Protein AF-A0A7R9AUW0-F1 (afdb_monomer)

Foldseek 3Di:
DDQPVVVRDDDDDDDDAAADDPPPPDAPPFDFDWAADPDQPDPRHGIYTPGTQADPPFGADPVPRFTDDPHDGLVVLVVVCVVCVPDDDDPDDPGSHDPVRVVVVCVVPNDDPPDDDPVPDPDPDHCDPNPDPVVDDEEADPDDDPPDDDPRYD

Nearest PDB structures (foldseek):
  7pnw-assembly1_N  TM=9.711E-01  e=2.469E-05  Mus musculus
  6ydw-assembly1_AQ  TM=9.752E-01  e=5.456E-05  Sus scrofa
  7l08-assembly1_AN  TM=9.725E-01  e=5.456E-05  Homo sapiens
  6nf8-assembly1_Q  TM=9.568E-01  e=2.335E-04  Bos taurus
  6nu2-assembly1_AN  TM=9.353E-01  e=7.673E-04  Homo sapiens

Organism: Timema shepardi (NCBI:txid629360)

Secondary structure (DSSP, 8-state):
-EEETTTTEEE------EEE-SS--PPTT-EEEEEE-SS-SSSSEEEEEEEEEE-TT-PBPTTT--BEETTEEHHHHHHHHHHTTTS-TT--------HHHHHHHHHHH---TT---STTSPP----BTTTB-TTS--B------TT---TTB-

Structure (mmCIF, N/CA/C/O backbone):
data_AF-A0A7R9AUW0-F1
#
_entry.id   AF-A0A7R9AUW0-F1
#
loop_
_atom_site.group_PDB
_atom_site.id
_atom_site.type_symbol
_atom_site.label_atom_id
_atom_site.label_alt_id
_atom_site.label_comp_id
_atom_site.label_asym_id
_atom_site.label_entity_id
_atom_site.label_seq_id
_atom_site.pdbx_PDB_ins_code
_atom_site.Cartn_x
_atom_site.Cartn_y
_atom_site.Cartn_z
_atom_site.occupancy
_atom_site.B_iso_or_equiv
_atom_site.auth_seq_id
_atom_site.auth_comp_id
_atom_site.auth_asym_id
_atom_site.auth_atom_id
_atom_site.pdbx_PDB_model_num
ATOM 1 N N . MET A 1 1 ? 5.307 0.503 18.545 1.00 53.34 1 MET A N 1
ATOM 2 C CA . MET A 1 1 ? 6.696 0.154 18.939 1.00 53.34 1 MET A CA 1
ATOM 3 C C . MET A 1 1 ? 6.692 -0.413 20.350 1.00 53.34 1 MET A C 1
ATOM 5 O O . MET A 1 1 ? 6.110 0.208 21.231 1.00 53.34 1 MET A O 1
ATOM 9 N N . ALA A 1 2 ? 7.282 -1.590 20.574 1.00 69.19 2 ALA A N 1
ATOM 10 C CA . ALA A 1 2 ? 7.546 -2.084 21.930 1.00 69.19 2 ALA A CA 1
ATOM 11 C C . ALA A 1 2 ? 8.979 -1.756 22.311 1.00 69.19 2 ALA A C 1
ATOM 13 O O . ALA A 1 2 ? 9.881 -2.089 21.545 1.00 69.19 2 ALA A O 1
ATOM 14 N N . LEU A 1 3 ? 9.189 -1.201 23.500 1.00 67.56 3 LEU A N 1
ATOM 15 C CA . LEU A 1 3 ? 10.504 -1.220 24.121 1.00 67.56 3 LEU A CA 1
ATOM 16 C C . LEU A 1 3 ? 10.582 -2.457 25.017 1.00 67.56 3 LEU A C 1
ATOM 18 O O . LEU A 1 3 ? 9.830 -2.570 25.986 1.00 67.56 3 LEU A O 1
ATOM 22 N N . LEU A 1 4 ? 11.467 -3.395 24.684 1.00 59.91 4 LEU A N 1
ATOM 23 C CA . LEU A 1 4 ? 11.759 -4.526 25.559 1.00 59.91 4 LEU A CA 1
ATOM 24 C C . LEU A 1 4 ? 12.836 -4.068 26.543 1.00 59.91 4 LEU A C 1
ATOM 26 O O . LEU A 1 4 ? 14.022 -4.014 26.221 1.00 59.91 4 LEU A O 1
ATOM 30 N N . CYS A 1 5 ? 12.387 -3.679 27.740 1.00 60.16 5 CYS A N 1
ATOM 31 C CA . CYS A 1 5 ? 13.199 -3.033 28.778 1.00 60.16 5 CYS A CA 1
ATOM 32 C C . CYS A 1 5 ? 14.463 -3.832 29.147 1.00 60.16 5 CYS A C 1
ATOM 34 O O . CYS A 1 5 ? 15.477 -3.247 29.506 1.00 60.16 5 CYS A O 1
ATOM 36 N N . PHE A 1 6 ? 14.435 -5.154 28.967 1.00 69.38 6 PHE A N 1
ATOM 37 C CA . PHE A 1 6 ? 15.544 -6.045 29.301 1.00 69.38 6 PHE A CA 1
ATOM 38 C C . PHE A 1 6 ? 16.747 -5.947 28.342 1.00 69.38 6 PHE A C 1
ATOM 40 O O . PHE A 1 6 ? 17.865 -6.247 28.740 1.00 69.38 6 PHE A O 1
ATOM 47 N N . TRP A 1 7 ? 16.532 -5.514 27.094 1.00 67.19 7 TRP A N 1
ATOM 48 C CA . TRP A 1 7 ? 17.573 -5.440 26.055 1.00 67.19 7 TRP A CA 1
ATOM 49 C C . TRP A 1 7 ? 17.777 -4.022 25.493 1.00 67.19 7 TRP A C 1
ATOM 51 O O . TRP A 1 7 ? 18.607 -3.839 24.610 1.00 67.19 7 TRP A O 1
ATOM 61 N N . LEU A 1 8 ? 17.030 -3.017 25.984 1.00 81.56 8 LEU A N 1
ATOM 62 C CA . LEU A 1 8 ? 17.030 -1.636 25.458 1.00 81.56 8 LEU A CA 1
ATOM 63 C C . LEU A 1 8 ? 16.898 -1.583 23.919 1.00 81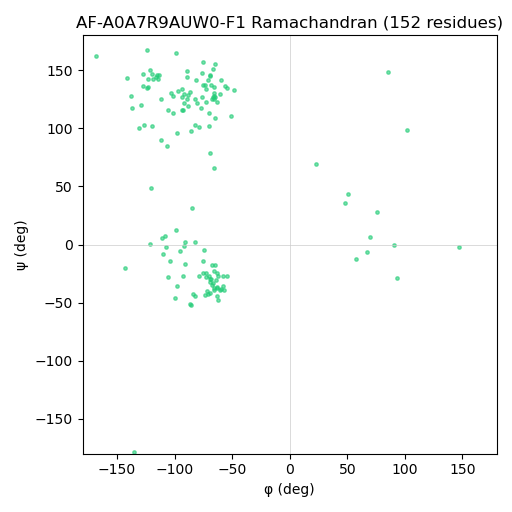.56 8 LEU A C 1
ATOM 65 O O . LEU A 1 8 ? 17.466 -0.716 23.258 1.00 81.56 8 LEU A O 1
ATOM 69 N N . GLN A 1 9 ? 16.124 -2.511 23.349 1.00 86.19 9 GLN A N 1
ATOM 70 C CA . GLN A 1 9 ? 15.914 -2.643 21.909 1.00 86.19 9 GLN A CA 1
ATOM 71 C C . GLN A 1 9 ? 14.436 -2.452 21.557 1.00 86.19 9 GLN A C 1
ATOM 73 O O . GLN A 1 9 ? 13.534 -2.873 22.291 1.00 86.19 9 GLN A O 1
ATOM 78 N N . TYR A 1 10 ? 14.197 -1.795 20.421 1.00 86.00 10 TYR A N 1
ATOM 79 C CA . TYR A 1 10 ? 12.866 -1.609 19.861 1.00 86.00 10 TYR A CA 1
ATOM 80 C C . TYR A 1 10 ? 12.542 -2.740 18.896 1.00 86.00 10 TYR A C 1
ATOM 82 O O . TYR A 1 10 ? 13.308 -3.017 17.974 1.00 86.00 10 TYR A O 1
ATOM 90 N N . PHE A 1 11 ? 11.378 -3.348 19.095 1.00 88.75 11 PHE A N 1
ATOM 91 C CA . PHE A 1 11 ? 10.832 -4.339 18.178 1.00 88.75 11 PHE A CA 1
ATOM 92 C C . PHE A 1 11 ? 9.566 -3.808 17.516 1.00 88.75 11 PHE A C 1
ATOM 94 O O . PHE A 1 11 ? 8.769 -3.067 18.122 1.00 88.75 11 PHE A O 1
ATOM 101 N N . ASN A 1 12 ? 9.384 -4.217 16.263 1.00 90.06 12 ASN A N 1
ATOM 102 C CA . ASN A 1 12 ? 8.155 -3.972 15.531 1.00 90.06 12 ASN A CA 1
ATOM 103 C C . ASN A 1 12 ? 7.024 -4.755 16.202 1.00 90.06 12 ASN A C 1
ATOM 105 O O . ASN A 1 12 ? 7.163 -5.933 16.522 1.00 90.06 12 ASN A O 1
ATOM 109 N N . LYS A 1 13 ? 5.921 -4.054 16.457 1.00 89.50 13 LYS A N 1
ATOM 110 C CA . LYS A 1 13 ? 4.660 -4.638 16.909 1.00 89.50 13 LYS A CA 1
ATOM 111 C C . LYS A 1 13 ? 3.675 -4.476 15.773 1.00 89.50 13 LYS A C 1
ATOM 113 O O . LYS A 1 13 ? 3.483 -3.354 15.310 1.00 89.50 13 LYS A O 1
ATOM 118 N N . GLU A 1 14 ? 3.092 -5.582 15.357 1.00 91.25 14 GLU A N 1
ATOM 119 C CA . GLU A 1 14 ? 2.067 -5.621 14.326 1.00 91.25 14 GLU A CA 1
ATOM 120 C C . GLU A 1 14 ? 0.707 -5.754 15.012 1.00 91.25 14 GLU A C 1
ATOM 122 O O . GLU A 1 14 ? 0.521 -6.613 15.874 1.00 91.25 14 GLU A O 1
ATOM 127 N N . GLU A 1 15 ? -0.226 -4.872 14.664 1.00 90.25 15 GLU A N 1
ATOM 128 C CA . GLU A 1 15 ? -1.593 -4.871 15.184 1.00 90.25 15 GLU A CA 1
ATOM 129 C C . GLU A 1 15 ? -2.566 -4.859 14.006 1.00 90.25 15 GLU A C 1
ATOM 131 O O . GLU A 1 15 ? -2.378 -4.128 13.031 1.00 90.25 15 GLU A O 1
ATOM 136 N N . PHE A 1 16 ? -3.610 -5.683 14.091 1.00 90.62 16 PHE A N 1
ATOM 137 C CA . PHE A 1 16 ? -4.625 -5.789 13.049 1.00 90.62 16 PHE A CA 1
ATOM 138 C C . PHE A 1 16 ? -5.778 -4.829 13.343 1.00 90.62 16 PHE A C 1
ATOM 140 O O . PHE A 1 16 ? -6.418 -4.916 14.391 1.00 90.62 16 PHE A O 1
ATOM 147 N N . ILE A 1 17 ? -6.056 -3.925 12.403 1.00 90.50 17 ILE A N 1
ATOM 148 C CA . ILE A 1 17 ? -7.109 -2.910 12.509 1.00 90.50 17 ILE A CA 1
ATOM 149 C C . ILE A 1 17 ? -8.053 -3.048 11.315 1.00 90.50 17 ILE A C 1
ATOM 151 O O . ILE A 1 17 ? -7.609 -3.156 10.173 1.00 90.50 17 ILE A O 1
ATOM 155 N N . TYR A 1 18 ? -9.361 -2.999 11.575 1.00 89.69 18 TYR A N 1
ATOM 156 C CA . TYR A 1 18 ? -10.378 -2.968 10.527 1.00 89.69 18 TYR A CA 1
ATOM 157 C C . TYR A 1 18 ? -10.680 -1.525 10.115 1.00 89.69 18 TYR A C 1
ATOM 159 O O . TYR A 1 18 ? -11.049 -0.688 10.950 1.00 89.69 18 TYR A O 1
ATOM 167 N N . ALA A 1 19 ? -10.548 -1.258 8.817 1.00 91.19 19 ALA A N 1
ATOM 168 C CA . ALA A 1 19 ? -10.837 0.029 8.205 1.00 91.19 19 ALA A CA 1
ATOM 169 C C . ALA A 1 19 ? -12.003 -0.084 7.215 1.00 91.19 19 ALA A C 1
ATOM 171 O O . ALA A 1 19 ? -12.163 -1.093 6.533 1.00 91.19 19 ALA A O 1
ATOM 172 N N . HIS A 1 20 ? -12.821 0.961 7.146 1.00 90.44 20 HIS A N 1
ATOM 173 C CA . HIS A 1 20 ? -13.896 1.083 6.173 1.00 90.44 20 HIS A CA 1
ATOM 174 C C . HIS A 1 20 ? -13.350 1.587 4.827 1.00 90.44 20 HIS A C 1
ATOM 176 O O . HIS A 1 20 ? -12.721 2.648 4.788 1.00 90.44 20 HIS A O 1
ATOM 182 N N . ASP A 1 21 ? -13.612 0.850 3.745 1.00 91.44 21 ASP A N 1
ATOM 183 C CA . ASP A 1 21 ? -13.311 1.233 2.358 1.00 91.44 21 ASP A CA 1
ATOM 184 C C . ASP A 1 21 ? -14.569 1.025 1.487 1.00 91.44 21 ASP A C 1
ATOM 186 O O . ASP A 1 21 ? -14.878 -0.114 1.132 1.00 91.44 21 ASP A O 1
ATOM 190 N N . PRO A 1 22 ? -15.338 2.087 1.176 1.00 88.31 22 PRO A N 1
ATOM 191 C CA . PRO A 1 22 ? -16.553 1.973 0.369 1.00 88.31 22 PRO A CA 1
ATOM 192 C C . PRO A 1 22 ? -16.275 1.784 -1.130 1.00 88.31 22 PRO A C 1
ATOM 194 O O . PRO A 1 22 ? -17.121 1.247 -1.840 1.00 88.31 22 PRO A O 1
ATOM 197 N N . GLU A 1 23 ? -15.114 2.221 -1.626 1.00 87.25 23 GLU A N 1
ATOM 198 C CA . GLU A 1 23 ? -14.782 2.206 -3.057 1.00 87.25 23 GLU A CA 1
ATOM 199 C C . GLU A 1 23 ? -13.985 0.959 -3.469 1.00 87.25 23 GLU A C 1
ATOM 201 O O . GLU A 1 23 ? -13.720 0.776 -4.656 1.00 87.25 23 GLU A O 1
ATOM 206 N N . LYS A 1 24 ? -13.593 0.108 -2.505 1.00 86.44 24 LYS A N 1
ATOM 207 C CA . LYS A 1 24 ? -12.775 -1.102 -2.712 1.00 86.44 24 LYS A CA 1
ATOM 208 C C . LYS A 1 24 ? -11.507 -0.821 -3.535 1.00 86.44 24 LYS A C 1
ATOM 210 O O . LYS A 1 24 ? -11.144 -1.571 -4.442 1.00 86.44 24 LYS A O 1
ATOM 215 N N . LYS A 1 25 ? -10.814 0.282 -3.235 1.00 86.25 25 LYS A N 1
ATOM 216 C CA . LYS A 1 25 ? -9.596 0.684 -3.966 1.00 86.25 25 LYS A CA 1
ATOM 217 C C . LYS A 1 25 ? -8.359 -0.104 -3.526 1.00 86.25 25 LYS A C 1
ATOM 219 O O . LYS A 1 25 ? -7.426 -0.258 -4.313 1.00 86.25 25 LYS A O 1
ATOM 224 N N . CYS A 1 26 ? -8.330 -0.585 -2.284 1.00 87.88 26 CYS A N 1
ATOM 225 C CA . CYS A 1 26 ? -7.117 -1.106 -1.645 1.00 87.88 26 CYS A CA 1
ATOM 226 C C . CYS A 1 26 ? -6.894 -2.590 -1.918 1.00 87.88 26 CYS A C 1
ATOM 228 O O . CYS A 1 26 ? -7.673 -3.415 -1.467 1.00 87.88 26 CYS A O 1
ATOM 230 N N . LYS A 1 27 ? -5.797 -2.983 -2.558 1.00 87.31 27 LYS A N 1
ATOM 231 C CA . LYS A 1 27 ? -5.535 -4.397 -2.847 1.00 87.31 27 LYS A CA 1
ATOM 232 C C . LYS A 1 27 ? -4.576 -5.001 -1.817 1.00 87.31 27 LYS A C 1
ATOM 234 O O . LYS A 1 27 ? -3.894 -4.309 -1.063 1.00 87.31 27 LYS A O 1
ATOM 239 N N . THR A 1 28 ? -4.495 -6.332 -1.766 1.00 87.69 28 THR A N 1
ATOM 240 C CA . THR A 1 28 ? -3.598 -7.021 -0.824 1.00 87.69 28 THR A CA 1
ATOM 241 C C . THR A 1 28 ? -2.140 -6.634 -1.078 1.00 87.69 28 THR A C 1
ATOM 243 O O . THR A 1 28 ? -1.662 -6.753 -2.212 1.00 87.69 28 THR A O 1
ATOM 246 N N . GLY A 1 29 ? -1.434 -6.234 -0.020 1.00 87.00 29 GLY A N 1
ATOM 247 C CA . GLY A 1 29 ? -0.023 -5.838 -0.072 1.00 87.00 29 GLY A CA 1
ATOM 248 C C . GLY A 1 29 ? 0.215 -4.347 -0.317 1.00 87.00 29 GLY A C 1
ATOM 249 O O . GLY A 1 29 ? 1.370 -3.934 -0.349 1.00 87.00 29 GLY A O 1
ATOM 250 N N . ASP A 1 30 ? -0.843 -3.549 -0.466 1.00 91.12 30 ASP A N 1
ATOM 251 C CA . ASP A 1 30 ? -0.717 -2.099 -0.591 1.00 91.12 30 ASP A CA 1
ATOM 252 C C . ASP A 1 30 ? -0.427 -1.447 0.768 1.00 91.12 30 ASP A C 1
ATOM 254 O O . ASP A 1 30 ? -0.911 -1.888 1.815 1.00 91.12 30 ASP A O 1
ATOM 258 N N . ILE A 1 31 ? 0.333 -0.351 0.748 1.00 93.75 31 ILE A N 1
ATOM 259 C CA . ILE A 1 31 ? 0.546 0.494 1.926 1.00 93.75 31 ILE A CA 1
ATOM 260 C C . ILE A 1 31 ? -0.495 1.611 1.892 1.00 93.75 31 ILE A C 1
ATOM 262 O O . ILE A 1 31 ? 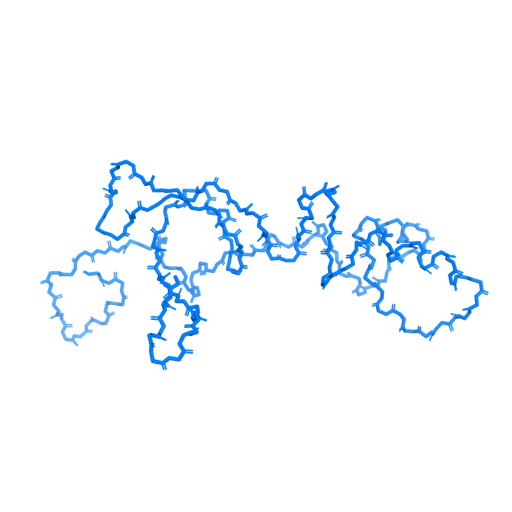-0.496 2.456 0.990 1.00 93.75 31 ILE A O 1
ATOM 266 N N . VAL A 1 32 ? -1.382 1.614 2.885 1.00 94.75 32 VAL A N 1
ATOM 267 C CA . VAL A 1 32 ? -2.545 2.505 2.949 1.00 94.75 32 VAL A CA 1
ATOM 268 C C . VAL A 1 32 ? -2.453 3.473 4.120 1.00 94.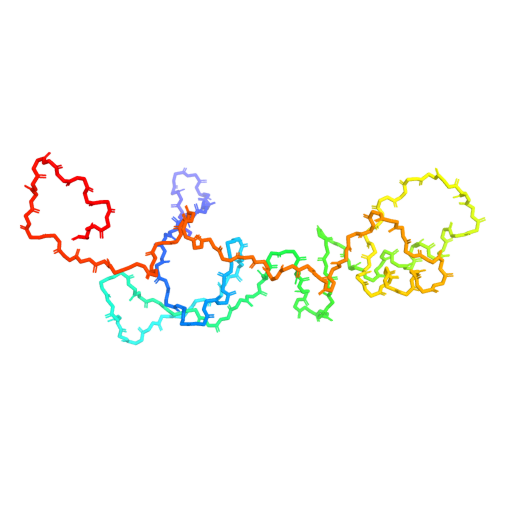75 32 VAL A C 1
ATOM 270 O O . VAL A 1 32 ? -1.958 3.129 5.194 1.00 94.75 32 VAL A O 1
ATOM 273 N N . LEU A 1 33 ? -2.963 4.689 3.918 1.00 94.69 33 LEU A N 1
ATOM 274 C CA . LEU A 1 33 ? -3.137 5.655 4.993 1.00 94.69 33 LEU A CA 1
ATOM 275 C C . LEU A 1 33 ? -4.552 5.543 5.556 1.00 94.69 33 LEU A C 1
ATOM 277 O O . LEU A 1 33 ? -5.543 5.648 4.829 1.00 94.69 33 LEU A O 1
ATOM 281 N N . ILE A 1 34 ? -4.630 5.371 6.869 1.00 95.56 34 ILE A N 1
ATOM 282 C CA . ILE A 1 34 ? -5.869 5.140 7.602 1.00 95.56 34 ILE A CA 1
ATOM 283 C C . ILE A 1 34 ? -6.133 6.335 8.529 1.00 95.56 34 ILE A C 1
ATOM 285 O O . ILE A 1 34 ? -5.204 6.909 9.095 1.00 95.56 34 ILE A O 1
ATOM 289 N N . GLN A 1 35 ? -7.401 6.718 8.676 1.00 94.56 35 GLN A N 1
ATOM 290 C CA . GLN A 1 35 ? -7.856 7.807 9.537 1.00 94.56 35 GLN A CA 1
ATOM 291 C C . GLN A 1 35 ? -8.897 7.300 10.540 1.00 94.56 35 GLN A C 1
ATOM 293 O O . GLN A 1 35 ? -9.808 6.563 10.173 1.00 94.56 35 GLN A O 1
ATOM 298 N N . GLU A 1 36 ? -8.785 7.700 11.806 1.00 94.25 36 GLU A N 1
ATOM 299 C CA . GLU A 1 36 ? -9.778 7.357 12.828 1.00 94.25 36 GLU A CA 1
ATOM 300 C C . GLU A 1 36 ? -11.114 8.071 12.566 1.00 94.25 36 GLU A C 1
ATOM 302 O O . GLU A 1 36 ? -11.154 9.251 12.201 1.00 94.25 36 GLU A O 1
ATOM 307 N N . LEU A 1 37 ? -12.219 7.343 12.737 1.00 91.12 37 LEU A N 1
ATOM 308 C CA . LEU A 1 37 ? -13.562 7.897 12.607 1.00 91.12 37 LEU A CA 1
ATOM 309 C C . LEU A 1 37 ? -13.971 8.614 13.904 1.00 91.12 37 LEU A C 1
ATOM 311 O O . LEU A 1 37 ? -13.736 8.083 14.988 1.00 91.12 37 LEU A O 1
ATOM 315 N N . PRO A 1 38 ? -14.685 9.756 13.834 1.00 91.69 38 PRO A N 1
ATOM 316 C CA . PRO A 1 38 ? -15.166 10.452 15.034 1.00 91.69 38 PRO A CA 1
ATOM 317 C C . PRO A 1 38 ? -16.157 9.603 15.846 1.00 91.69 38 PRO A C 1
ATOM 319 O O . PRO A 1 38 ? -16.322 9.796 17.049 1.00 91.69 38 PRO A O 1
ATOM 322 N N . LYS A 1 39 ? -16.827 8.652 15.185 1.00 90.94 39 LYS A N 1
ATOM 323 C CA . LYS A 1 39 ? -17.735 7.678 15.784 1.00 90.94 39 LYS A CA 1
ATOM 324 C C . LYS A 1 39 ? -17.479 6.313 15.152 1.00 90.94 39 LYS A C 1
ATOM 326 O O . LYS A 1 39 ? -17.529 6.184 13.930 1.00 90.94 39 LYS A O 1
ATOM 331 N N . LYS A 1 40 ? -17.254 5.290 15.981 1.00 84.31 40 LYS A N 1
ATOM 332 C CA . LYS A 1 40 ? -17.120 3.901 15.517 1.00 84.31 40 LYS A CA 1
ATOM 333 C C . LYS A 1 40 ? -18.437 3.454 14.873 1.00 84.31 40 LYS A C 1
ATOM 335 O O . LYS A 1 40 ? -19.487 3.535 15.508 1.00 84.31 40 LYS A O 1
ATOM 340 N N . MET A 1 41 ? -18.376 3.025 13.612 1.00 75.62 41 MET A N 1
ATOM 341 C CA . MET A 1 41 ? -19.545 2.587 12.834 1.00 75.62 41 MET A CA 1
ATOM 342 C C . MET A 1 41 ? -20.083 1.246 13.349 1.00 75.62 41 MET A C 1
ATOM 344 O O . MET A 1 41 ? -21.287 1.067 13.502 1.00 75.62 41 MET A O 1
ATOM 348 N N . THR A 1 42 ? -19.179 0.314 13.659 1.00 84.06 42 THR A N 1
ATOM 349 C CA . THR A 1 42 ? -19.480 -1.001 14.244 1.00 84.06 42 THR A CA 1
ATOM 350 C C . THR A 1 42 ? -18.504 -1.299 15.388 1.00 84.06 42 THR A C 1
ATOM 352 O O . THR A 1 42 ? -17.643 -0.482 15.712 1.00 84.06 42 THR A O 1
ATOM 355 N N . ARG A 1 43 ? -18.616 -2.473 16.028 1.00 78.12 43 ARG A N 1
ATOM 356 C CA . ARG A 1 43 ? -17.704 -2.889 17.113 1.00 78.12 43 ARG A CA 1
ATOM 357 C C . ARG A 1 43 ? -16.236 -2.964 16.672 1.00 78.12 43 ARG A C 1
ATOM 359 O O . ARG A 1 43 ? -15.358 -2.607 17.450 1.00 78.12 43 ARG A O 1
ATOM 366 N N . LEU A 1 44 ? -15.992 -3.436 15.448 1.00 84.12 44 LEU A N 1
ATOM 367 C CA . LEU A 1 44 ? -14.651 -3.715 14.919 1.00 84.12 44 LEU A CA 1
ATOM 368 C C . LEU A 1 44 ? -14.119 -2.575 14.042 1.00 84.12 44 LEU A C 1
ATOM 370 O O . LEU A 1 44 ? -12.925 -2.275 14.070 1.00 84.12 44 LEU A O 1
ATOM 374 N N . ILE A 1 45 ? -15.002 -1.918 13.285 1.00 87.94 45 ILE A N 1
ATOM 375 C CA . ILE A 1 45 ? -14.620 -0.878 12.328 1.00 87.94 45 ILE A CA 1
ATOM 376 C C . ILE A 1 45 ? -14.438 0.442 13.074 1.00 87.94 45 ILE A C 1
ATOM 378 O O . ILE A 1 45 ? -15.398 1.117 13.456 1.00 87.94 45 ILE A O 1
ATOM 382 N N . SER A 1 46 ? -13.173 0.790 13.285 1.00 89.06 46 SER A N 1
ATOM 383 C CA . SER A 1 46 ? -12.742 1.978 14.030 1.00 89.06 46 SER A CA 1
ATOM 384 C C . SER A 1 46 ? -12.202 3.077 13.123 1.00 89.06 46 SER A C 1
ATOM 386 O O . SER A 1 46 ? -12.315 4.256 13.452 1.00 89.06 46 SER A O 1
ATOM 388 N N . HIS A 1 47 ? -11.653 2.699 11.973 1.00 92.81 47 HIS A N 1
ATOM 389 C CA . HIS A 1 47 ? -10.982 3.624 11.078 1.00 92.81 47 HIS A CA 1
ATOM 390 C C . HIS A 1 47 ? -11.587 3.600 9.668 1.00 92.81 47 HIS A C 1
ATOM 392 O O . HIS A 1 47 ? -12.357 2.708 9.319 1.00 92.81 47 HIS A O 1
ATOM 398 N N . MET A 1 48 ? -11.222 4.577 8.848 1.00 92.50 48 MET A N 1
ATOM 399 C CA . MET A 1 48 ? -11.562 4.704 7.434 1.00 92.50 48 MET A CA 1
ATOM 400 C C . MET A 1 48 ? -10.279 4.797 6.608 1.00 92.50 48 MET A C 1
ATOM 402 O O . MET A 1 48 ? -9.309 5.429 7.035 1.00 92.50 48 MET A O 1
ATOM 406 N N . VAL A 1 49 ? -10.262 4.189 5.423 1.00 93.94 49 VAL A N 1
ATOM 407 C CA . VAL A 1 49 ? -9.135 4.359 4.501 1.00 93.94 49 VAL A CA 1
ATOM 408 C C . VAL A 1 49 ? -9.220 5.730 3.833 1.00 93.94 49 VAL A C 1
ATOM 410 O O . VAL A 1 49 ? -10.245 6.083 3.258 1.00 93.94 49 VAL A O 1
ATOM 413 N N . LYS A 1 50 ? -8.139 6.514 3.909 1.00 94.00 50 LYS A N 1
ATOM 414 C CA . LYS A 1 50 ? -8.071 7.847 3.295 1.00 94.00 50 LYS A CA 1
ATOM 415 C C . LYS A 1 50 ? -7.625 7.773 1.837 1.00 94.00 50 LYS A C 1
ATOM 417 O O . LYS A 1 50 ? -8.248 8.384 0.980 1.00 94.00 50 LYS A O 1
ATOM 422 N N . HIS A 1 51 ? -6.518 7.079 1.574 1.00 92.19 51 HIS A N 1
ATOM 423 C CA . HIS A 1 51 ? -6.027 6.764 0.229 1.00 92.19 51 HIS A CA 1
ATOM 424 C C . HIS A 1 51 ? -4.903 5.719 0.290 1.00 92.19 51 HIS A C 1
ATOM 426 O O . HIS A 1 51 ? -4.278 5.506 1.335 1.00 92.19 51 HIS A O 1
ATOM 432 N N . VAL A 1 52 ? -4.630 5.093 -0.855 1.00 93.00 52 VAL A N 1
ATOM 433 C CA . VAL A 1 52 ? -3.492 4.190 -1.058 1.00 93.00 52 VAL A CA 1
ATOM 434 C C . VAL A 1 52 ? -2.238 5.030 -1.304 1.00 93.00 52 VAL A C 1
ATOM 436 O O . VAL A 1 52 ? -2.217 5.835 -2.232 1.00 93.00 52 VAL A O 1
ATOM 439 N N . VAL A 1 53 ? -1.208 4.866 -0.469 1.00 93.00 53 VAL A N 1
ATOM 440 C CA . VAL A 1 53 ? 0.052 5.622 -0.586 1.00 93.00 53 VAL A CA 1
ATOM 441 C C . VAL A 1 53 ? 0.984 4.925 -1.570 1.00 93.00 53 VAL A C 1
ATOM 443 O O . VAL A 1 53 ? 1.458 5.541 -2.521 1.00 93.00 53 VAL A O 1
ATOM 446 N N . TYR A 1 54 ? 1.207 3.626 -1.366 1.00 92.00 54 TYR A N 1
ATOM 447 C CA . TYR A 1 54 ? 2.059 2.824 -2.236 1.00 92.00 54 TYR A CA 1
ATOM 448 C C . TYR A 1 54 ? 1.298 1.587 -2.711 1.00 92.00 54 TYR A C 1
ATOM 450 O O . TYR A 1 54 ? 1.145 0.637 -1.935 1.00 92.00 54 TYR A O 1
ATOM 458 N N . PRO A 1 55 ? 0.812 1.587 -3.965 1.00 89.94 55 PRO A N 1
ATOM 459 C CA . PRO A 1 55 ? 0.264 0.387 -4.570 1.00 89.94 55 PRO A CA 1
ATOM 460 C C . PRO A 1 55 ? 1.398 -0.592 -4.876 1.00 89.94 55 PRO A C 1
ATOM 462 O O . PRO A 1 55 ? 2.485 -0.198 -5.317 1.00 89.94 55 PRO A O 1
ATOM 465 N N . ILE A 1 56 ? 1.153 -1.881 -4.666 1.00 82.62 56 ILE A N 1
ATOM 466 C CA . ILE A 1 56 ? 2.132 -2.911 -5.006 1.00 82.62 56 ILE A CA 1
ATOM 467 C C . ILE A 1 56 ? 2.359 -2.954 -6.528 1.00 82.62 56 ILE A C 1
ATOM 469 O O . ILE A 1 56 ? 1.417 -3.055 -7.309 1.00 82.62 56 ILE A O 1
ATOM 473 N N . GLY A 1 57 ? 3.622 -2.868 -6.953 1.00 78.44 57 GLY A N 1
ATOM 474 C CA . GLY A 1 57 ? 4.031 -2.923 -8.364 1.00 78.44 57 GLY A CA 1
ATOM 475 C C . GLY A 1 57 ? 4.165 -1.567 -9.066 1.00 78.44 57 GLY A C 1
ATOM 476 O O . GLY A 1 57 ? 5.036 -1.429 -9.918 1.00 78.44 57 GLY A O 1
ATOM 477 N N . ASP A 1 58 ? 3.407 -0.548 -8.653 1.00 82.44 58 ASP A N 1
ATOM 478 C CA . ASP A 1 58 ? 3.404 0.782 -9.284 1.00 82.44 58 ASP A CA 1
ATOM 479 C C . ASP A 1 58 ? 3.809 1.899 -8.312 1.00 82.44 58 ASP A C 1
ATOM 481 O O . ASP A 1 58 ? 3.167 2.951 -8.225 1.00 82.44 58 ASP A O 1
ATOM 485 N N . ILE A 1 59 ? 4.910 1.687 -7.589 1.00 86.50 59 ILE A N 1
ATOM 486 C CA . ILE A 1 59 ? 5.425 2.631 -6.592 1.00 86.50 59 ILE A CA 1
ATOM 487 C C . ILE A 1 59 ? 5.913 3.913 -7.279 1.00 86.50 59 ILE A C 1
ATOM 489 O O . ILE A 1 59 ? 6.742 3.886 -8.195 1.00 86.50 59 ILE A O 1
ATOM 493 N N . THR A 1 60 ? 5.404 5.049 -6.809 1.00 88.31 60 THR A N 1
ATOM 494 C CA . THR A 1 60 ? 5.869 6.384 -7.193 1.00 88.31 60 THR A CA 1
ATOM 495 C C . THR A 1 60 ? 6.729 6.948 -6.068 1.00 88.31 60 THR A C 1
ATOM 497 O O . THR A 1 60 ? 6.304 6.936 -4.915 1.00 88.31 60 THR A O 1
ATOM 500 N N . ASP A 1 61 ? 7.914 7.460 -6.392 1.00 89.06 61 ASP A N 1
ATOM 501 C CA . ASP A 1 61 ? 8.729 8.190 -5.423 1.00 89.06 61 ASP A CA 1
ATOM 502 C C . ASP A 1 61 ? 8.025 9.504 -5.021 1.00 89.06 61 ASP A C 1
ATOM 504 O O . ASP A 1 61 ? 7.694 10.301 -5.906 1.00 89.06 61 ASP A O 1
ATOM 508 N N . PRO A 1 62 ? 7.792 9.762 -3.720 1.00 90.31 62 PRO A N 1
ATOM 509 C CA . PRO A 1 62 ? 7.129 10.981 -3.265 1.00 90.31 62 PRO A CA 1
ATOM 510 C C . PRO A 1 62 ? 7.932 12.261 -3.531 1.00 90.31 62 PRO A C 1
ATOM 512 O O . PRO A 1 62 ? 7.333 13.333 -3.580 1.00 90.31 62 PRO A O 1
ATOM 515 N N . LEU A 1 63 ? 9.260 12.184 -3.690 1.00 90.31 63 LEU A N 1
ATOM 516 C CA . LEU A 1 63 ? 10.089 13.372 -3.926 1.00 90.31 63 LEU A CA 1
ATOM 517 C C . LEU A 1 63 ? 10.080 13.800 -5.395 1.00 90.31 63 LEU A C 1
ATOM 519 O O . LEU A 1 63 ? 9.963 14.987 -5.692 1.00 90.31 63 LEU A O 1
ATOM 523 N N . THR A 1 64 ? 10.210 12.846 -6.318 1.00 88.69 64 THR A N 1
ATOM 524 C CA . THR A 1 64 ? 10.339 13.142 -7.754 1.00 88.69 64 THR A CA 1
ATOM 525 C C . THR A 1 64 ? 9.076 12.886 -8.571 1.00 88.69 64 THR A C 1
ATOM 527 O O . THR A 1 64 ? 9.011 13.307 -9.725 1.00 88.69 64 THR A O 1
ATOM 530 N N . GLY A 1 65 ? 8.088 12.166 -8.032 1.00 85.44 65 GLY A N 1
ATOM 531 C CA . GLY A 1 65 ? 6.890 11.759 -8.772 1.00 85.44 65 GLY A CA 1
ATOM 532 C C . GLY A 1 65 ? 7.155 10.703 -9.852 1.00 85.44 65 GLY A C 1
ATOM 533 O O . GLY A 1 65 ? 6.258 10.367 -10.625 1.00 85.44 65 GLY A O 1
ATOM 534 N N . LYS A 1 66 ? 8.377 10.164 -9.931 1.00 84.12 66 LYS A N 1
ATOM 535 C CA . LYS A 1 66 ? 8.764 9.158 -10.924 1.00 84.12 66 LYS A CA 1
ATOM 536 C C . LYS A 1 66 ? 8.495 7.749 -10.405 1.00 84.12 66 LYS A C 1
ATOM 538 O O . LYS A 1 66 ? 8.590 7.475 -9.210 1.00 84.12 66 LYS A O 1
ATOM 543 N N . LYS A 1 67 ? 8.197 6.827 -11.321 1.00 84.50 67 LYS A N 1
ATOM 544 C CA . LYS A 1 67 ? 8.036 5.405 -10.995 1.00 84.50 67 LYS A CA 1
ATOM 545 C C . LYS A 1 67 ? 9.389 4.751 -10.711 1.00 84.50 67 LYS A C 1
ATOM 547 O O . LYS A 1 67 ? 10.362 4.976 -11.440 1.00 84.50 67 LYS A O 1
ATOM 552 N N . VAL A 1 68 ? 9.434 3.928 -9.668 1.00 80.31 68 VAL A N 1
ATOM 553 C CA . VAL A 1 68 ? 10.651 3.261 -9.183 1.00 80.31 68 VAL A CA 1
ATOM 554 C C . VAL A 1 68 ? 10.448 1.755 -9.057 1.00 80.31 68 VAL A C 1
ATOM 556 O O . VAL A 1 68 ? 9.361 1.288 -8.729 1.00 80.31 68 VAL A O 1
ATOM 559 N N . VAL A 1 69 ? 11.516 0.994 -9.297 1.00 77.44 69 VAL A N 1
ATOM 560 C CA . VAL A 1 69 ? 11.537 -0.466 -9.135 1.00 77.44 69 VAL A CA 1
ATOM 561 C C . VAL A 1 69 ? 12.749 -0.848 -8.293 1.00 77.44 69 VAL A C 1
ATOM 563 O O . VAL A 1 69 ? 13.876 -0.544 -8.678 1.00 77.44 69 VAL A O 1
ATOM 566 N N . VAL A 1 70 ? 12.515 -1.484 -7.135 1.00 73.38 70 VAL A N 1
ATOM 567 C CA . VAL A 1 70 ? 13.508 -2.082 -6.201 1.00 73.38 70 VAL A CA 1
ATOM 568 C C . VAL A 1 70 ? 14.585 -1.117 -5.643 1.00 73.38 70 VAL A C 1
ATOM 570 O O . VAL A 1 70 ? 15.247 -1.436 -4.662 1.00 73.38 70 VAL A O 1
ATOM 573 N N . GLY A 1 71 ? 14.727 0.090 -6.196 1.00 70.56 71 GLY A N 1
ATOM 574 C CA . GLY A 1 71 ? 15.708 1.107 -5.802 1.00 70.56 71 GLY A CA 1
ATOM 575 C C . GLY A 1 71 ? 16.220 1.986 -6.950 1.00 70.56 71 GLY A C 1
ATOM 576 O O . GLY A 1 71 ? 17.020 2.885 -6.709 1.00 70.56 71 GLY A O 1
ATOM 577 N N . LYS A 1 72 ? 15.786 1.755 -8.197 1.00 75.00 72 LYS A N 1
ATOM 578 C CA . LYS A 1 72 ? 16.170 2.569 -9.362 1.00 75.00 72 LYS A CA 1
ATOM 579 C C . LYS A 1 72 ? 14.947 3.208 -10.014 1.00 75.00 72 LYS A C 1
ATOM 581 O O . LYS A 1 72 ? 13.864 2.617 -10.045 1.00 75.00 72 LYS A O 1
ATOM 586 N N . TYR A 1 73 ? 15.131 4.408 -10.565 1.00 77.94 73 TYR A N 1
ATOM 587 C CA . TYR A 1 73 ? 14.118 5.050 -11.400 1.00 77.94 73 TYR A CA 1
ATOM 588 C C . TYR A 1 73 ? 13.922 4.259 -12.682 1.00 77.94 73 TYR A C 1
ATOM 590 O O . TYR A 1 73 ? 14.895 3.903 -13.345 1.00 77.94 73 TYR A O 1
ATOM 598 N N . ARG A 1 74 ? 12.662 4.051 -13.067 1.00 70.31 74 ARG A N 1
ATOM 599 C CA . ARG A 1 74 ? 12.314 3.329 -14.295 1.00 70.31 74 ARG A CA 1
ATOM 600 C C . ARG A 1 74 ? 12.954 3.969 -15.536 1.00 70.31 74 ARG A C 1
ATOM 602 O O . ARG A 1 74 ? 13.530 3.272 -16.355 1.00 70.31 74 ARG A O 1
ATOM 609 N N . GLN A 1 75 ? 12.991 5.302 -15.576 1.00 68.81 75 GLN A N 1
ATOM 610 C CA . GLN A 1 75 ? 13.615 6.090 -16.651 1.00 68.81 75 GLN A CA 1
ATOM 611 C C . GLN A 1 75 ? 15.130 5.864 -16.798 1.00 68.81 75 GLN A C 1
ATOM 613 O O . GLN A 1 75 ? 15.677 6.035 -17.881 1.00 68.81 75 GLN A O 1
ATOM 618 N N . MET A 1 76 ? 15.832 5.486 -15.723 1.00 60.12 76 MET A N 1
ATOM 619 C CA . MET A 1 76 ? 17.286 5.291 -15.775 1.00 60.12 76 MET A CA 1
ATOM 620 C C . MET A 1 76 ? 17.666 4.052 -16.596 1.00 60.12 76 MET A C 1
ATOM 622 O O . MET A 1 76 ? 18.749 4.009 -17.170 1.00 60.12 76 MET A O 1
ATOM 626 N N . TYR A 1 77 ? 16.780 3.056 -16.672 1.00 62.12 77 TYR A N 1
ATOM 627 C CA . TYR A 1 77 ? 17.001 1.855 -17.478 1.00 62.12 77 TYR A CA 1
ATOM 628 C C . TYR A 1 77 ? 16.950 2.147 -18.982 1.00 62.12 77 TYR A C 1
ATOM 630 O O . TYR A 1 77 ? 17.712 1.535 -19.725 1.00 62.12 77 TYR A O 1
ATOM 638 N N . SER A 1 78 ? 16.126 3.112 -19.405 1.00 53.69 78 SER A N 1
ATOM 639 C CA . SER A 1 78 ? 16.023 3.548 -20.804 1.00 53.69 78 SER A CA 1
ATOM 640 C C . SER A 1 78 ? 17.342 4.142 -21.315 1.00 53.69 78 SER A C 1
ATOM 642 O O . SER A 1 78 ? 17.893 3.697 -22.317 1.00 53.69 78 SER A O 1
ATOM 644 N N . ILE A 1 79 ? 17.944 5.046 -20.533 1.00 54.22 79 ILE A N 1
ATOM 645 C CA . ILE A 1 79 ? 19.202 5.724 -20.897 1.00 54.22 79 ILE A CA 1
ATOM 646 C C . ILE A 1 79 ? 20.381 4.739 -20.965 1.00 54.22 79 ILE A C 1
ATOM 648 O O . ILE A 1 79 ? 21.246 4.851 -21.829 1.00 54.22 79 ILE A O 1
ATOM 652 N N . ILE A 1 80 ? 20.430 3.750 -20.065 1.00 52.62 80 ILE A N 1
ATOM 653 C CA . ILE A 1 80 ? 21.494 2.732 -20.073 1.00 52.62 80 ILE A CA 1
ATOM 654 C C . ILE A 1 80 ? 21.393 1.843 -21.322 1.00 52.62 80 ILE A C 1
ATOM 656 O O . ILE A 1 80 ? 22.422 1.415 -21.839 1.00 52.62 80 ILE A O 1
ATOM 660 N N . LEU A 1 81 ? 20.180 1.584 -21.817 1.00 49.84 81 LEU A N 1
ATOM 661 C CA . LEU A 1 81 ? 19.958 0.800 -23.032 1.00 49.84 81 LEU A CA 1
ATOM 662 C C . LEU A 1 81 ? 20.365 1.562 -24.300 1.00 49.84 81 LEU A C 1
ATOM 664 O O . LEU A 1 81 ? 20.988 0.955 -25.164 1.00 49.84 81 LEU A O 1
ATOM 668 N N . GLU A 1 82 ? 20.098 2.869 -24.395 1.00 50.28 82 GLU A N 1
ATOM 669 C CA . GLU A 1 82 ? 20.542 3.683 -25.542 1.00 50.28 82 GLU A CA 1
ATOM 670 C C . GLU A 1 82 ? 22.073 3.755 -25.650 1.00 50.28 82 GLU A C 1
ATOM 672 O O . GLU A 1 82 ? 22.621 3.680 -26.746 1.00 50.28 82 GLU A O 1
ATOM 677 N N . ILE A 1 83 ? 22.778 3.830 -24.516 1.00 49.16 83 ILE A N 1
ATOM 678 C CA . ILE A 1 83 ? 24.250 3.897 -24.484 1.00 49.16 83 ILE A CA 1
ATOM 679 C C . ILE A 1 83 ? 24.899 2.545 -24.839 1.00 49.16 83 ILE A C 1
ATOM 681 O O . ILE A 1 83 ? 26.010 2.517 -25.360 1.00 49.16 83 ILE A O 1
ATOM 685 N N . PHE A 1 84 ? 24.224 1.420 -24.586 1.00 43.16 84 PHE A N 1
ATOM 686 C CA . PHE A 1 84 ? 24.750 0.076 -24.872 1.00 43.16 84 PHE A CA 1
ATOM 687 C C . PHE A 1 84 ? 24.381 -0.465 -26.266 1.00 43.16 84 PHE A C 1
ATOM 689 O O . PHE A 1 84 ? 24.744 -1.594 -26.591 1.00 43.16 84 PHE A O 1
ATOM 696 N N . PHE A 1 85 ? 23.683 0.310 -27.105 1.00 44.19 85 PHE A N 1
ATOM 697 C CA . PHE A 1 85 ? 23.134 -0.181 -28.375 1.00 44.19 85 PHE A CA 1
ATOM 698 C C . PHE A 1 85 ? 24.121 -0.222 -29.561 1.00 44.19 85 PHE A C 1
ATOM 700 O O . PHE A 1 85 ? 23.727 -0.634 -30.651 1.00 44.19 85 PHE A O 1
ATOM 707 N N . GLU A 1 86 ? 25.397 0.137 -29.376 1.00 47.56 86 GLU A N 1
ATOM 708 C CA . GLU A 1 86 ? 26.420 -0.026 -30.428 1.00 47.56 86 GLU A CA 1
ATOM 709 C C . GLU A 1 86 ? 27.167 -1.369 -30.382 1.00 47.56 86 GLU A C 1
ATOM 711 O O . GLU A 1 86 ? 27.719 -1.780 -31.402 1.00 47.56 86 GLU A O 1
ATOM 716 N N . GLU A 1 87 ? 27.129 -2.125 -29.280 1.00 51.47 87 GLU A N 1
ATOM 717 C CA . GLU A 1 87 ? 27.818 -3.418 -29.211 1.00 51.47 87 GLU A CA 1
ATOM 718 C C . GLU A 1 87 ? 26.971 -4.513 -28.542 1.00 51.47 87 GLU A C 1
ATOM 720 O O . GLU A 1 87 ? 26.710 -4.506 -27.343 1.00 51.47 87 GLU A O 1
ATOM 725 N N . ILE A 1 88 ? 26.677 -5.537 -29.354 1.00 41.56 88 ILE A N 1
ATOM 726 C CA . ILE A 1 88 ? 26.293 -6.917 -29.011 1.00 41.56 88 ILE A CA 1
ATOM 727 C C . ILE A 1 88 ? 24.795 -7.243 -29.112 1.00 41.56 88 ILE A C 1
ATOM 729 O O . ILE A 1 88 ? 23.980 -7.118 -28.201 1.00 41.56 88 ILE A O 1
ATOM 733 N N . SER A 1 89 ? 24.482 -7.858 -30.253 1.00 45.19 89 SER A N 1
ATOM 734 C CA . SER A 1 89 ? 2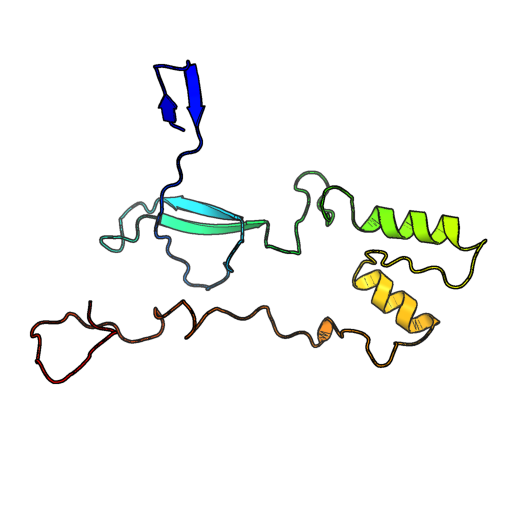3.318 -8.705 -30.461 1.00 45.19 89 SER A CA 1
ATOM 735 C C . SER A 1 89 ? 23.262 -9.870 -29.452 1.00 45.19 89 SER A C 1
ATOM 737 O O . SER A 1 89 ? 24.239 -10.603 -29.303 1.00 45.19 89 SER A O 1
ATOM 739 N N . LYS A 1 90 ? 22.070 -10.135 -28.901 1.00 42.62 90 LYS A N 1
ATOM 740 C CA . LYS A 1 90 ? 21.612 -11.445 -28.374 1.00 42.62 90 LYS A CA 1
ATOM 741 C C . LYS A 1 90 ? 22.141 -11.945 -27.018 1.00 42.62 90 LYS A C 1
ATOM 743 O O . LYS A 1 90 ? 22.090 -13.150 -26.780 1.00 42.62 90 LYS A O 1
ATOM 748 N N . VAL A 1 91 ? 22.527 -11.082 -26.080 1.00 41.88 91 VAL A N 1
ATOM 749 C CA . VAL A 1 91 ? 22.677 -11.509 -24.673 1.00 41.88 91 VAL A CA 1
ATOM 750 C C . VAL A 1 91 ? 21.604 -10.841 -23.831 1.00 41.88 91 VAL A C 1
ATOM 752 O O . VAL A 1 91 ? 21.770 -9.733 -23.351 1.00 41.88 91 VAL A O 1
ATOM 755 N N . THR A 1 92 ? 20.467 -11.530 -23.738 1.00 43.88 92 THR A N 1
ATOM 756 C CA . THR A 1 92 ? 19.597 -11.604 -22.553 1.00 43.88 92 THR A CA 1
ATOM 757 C C . THR A 1 92 ? 19.720 -10.452 -21.554 1.00 43.88 92 THR A C 1
ATOM 759 O O . THR A 1 92 ? 20.149 -10.652 -20.418 1.00 43.88 92 THR A O 1
ATOM 762 N N . THR A 1 93 ? 19.277 -9.259 -21.932 1.00 40.53 93 THR A N 1
ATOM 763 C CA . THR A 1 93 ? 18.969 -8.233 -20.943 1.00 40.53 93 TH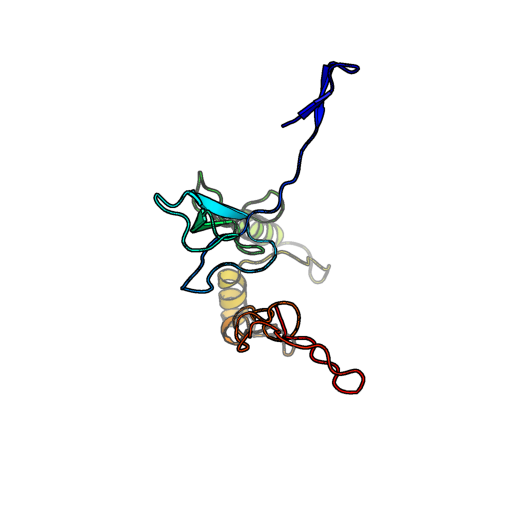R A CA 1
ATOM 764 C C . THR A 1 93 ? 17.469 -8.280 -20.730 1.00 40.53 93 THR A C 1
ATOM 766 O O . THR A 1 93 ? 16.693 -7.713 -21.494 1.00 40.53 93 THR A O 1
ATOM 769 N N . PHE A 1 94 ? 17.061 -9.004 -19.687 1.00 40.34 94 PHE A N 1
ATOM 770 C CA . PHE A 1 94 ? 15.741 -8.897 -19.067 1.00 40.34 94 PHE A CA 1
ATOM 771 C C . PHE A 1 94 ? 15.651 -7.499 -18.431 1.00 40.34 94 PHE A C 1
ATOM 773 O O . PHE A 1 94 ? 15.734 -7.326 -17.217 1.00 40.34 94 PHE A O 1
ATOM 780 N N . CYS A 1 95 ? 15.668 -6.470 -19.276 1.00 41.31 95 CYS A N 1
ATOM 781 C CA . CYS A 1 95 ? 15.739 -5.085 -18.865 1.00 41.31 95 CYS A CA 1
ATOM 782 C C . CYS A 1 95 ? 14.319 -4.588 -18.651 1.00 41.31 95 CYS A C 1
ATOM 784 O O . CYS A 1 95 ? 13.441 -4.758 -19.494 1.00 41.31 95 CYS A O 1
ATOM 786 N N . ILE A 1 96 ? 14.114 -4.003 -17.479 1.00 46.84 96 ILE A N 1
ATOM 787 C CA . ILE A 1 96 ? 12.860 -3.454 -16.983 1.00 46.84 96 ILE A CA 1
ATOM 788 C C . ILE A 1 96 ? 12.547 -2.201 -17.810 1.00 46.84 96 ILE A C 1
ATOM 790 O O . ILE A 1 96 ? 12.815 -1.082 -17.382 1.00 46.84 96 ILE A O 1
ATOM 794 N N . LEU A 1 97 ? 12.037 -2.391 -19.024 1.00 50.03 97 LEU A N 1
ATOM 795 C CA . LEU A 1 97 ? 11.544 -1.306 -19.862 1.00 50.03 97 LEU A CA 1
ATOM 796 C C . LEU A 1 97 ? 10.265 -0.730 -19.245 1.00 50.03 97 LEU A C 1
ATOM 798 O O . LEU A 1 97 ? 9.460 -1.430 -18.600 1.00 50.03 97 LEU A O 1
ATOM 802 N N . SER A 1 98 ? 10.074 0.578 -19.390 1.00 54.88 98 SER A N 1
ATOM 803 C CA . SER A 1 98 ? 8.787 1.174 -19.061 1.00 54.88 98 SER A CA 1
ATOM 804 C C . SER A 1 98 ? 7.694 0.706 -20.022 1.00 54.88 98 SER A C 1
ATOM 806 O O . SER A 1 98 ? 7.980 0.315 -21.146 1.00 54.88 98 SER A O 1
ATOM 808 N N . ARG A 1 99 ? 6.435 0.649 -19.564 1.00 62.06 99 ARG A N 1
ATOM 809 C CA . ARG A 1 99 ? 5.310 0.178 -20.399 1.00 62.06 99 ARG A CA 1
ATOM 810 C C . ARG A 1 99 ? 5.197 1.030 -21.669 1.00 62.06 99 ARG A C 1
ATOM 812 O O . ARG A 1 99 ? 4.952 0.492 -22.742 1.00 62.06 99 ARG A O 1
ATOM 819 N N . ASP A 1 100 ? 5.478 2.321 -21.527 1.00 63.34 100 ASP A N 1
ATOM 820 C CA . ASP A 1 100 ? 5.484 3.299 -22.611 1.00 63.34 100 ASP A CA 1
ATOM 821 C C . ASP A 1 100 ? 6.657 3.060 -23.581 1.00 63.34 100 ASP A C 1
ATOM 823 O O . ASP A 1 100 ? 6.459 3.051 -24.793 1.00 63.34 100 ASP A O 1
ATOM 827 N N . GLU A 1 101 ? 7.854 2.756 -23.064 1.00 59.91 101 GLU A N 1
ATOM 828 C CA . GLU A 1 101 ? 9.036 2.416 -23.876 1.00 59.91 101 GLU A CA 1
ATOM 829 C C . GLU A 1 101 ? 8.858 1.104 -24.651 1.00 59.91 101 GLU A C 1
ATOM 831 O O . GLU A 1 101 ? 9.252 1.013 -25.812 1.00 59.91 101 GLU A O 1
ATOM 836 N N . VAL A 1 102 ? 8.236 0.087 -24.042 1.00 65.12 102 VAL A N 1
ATOM 837 C CA . VAL A 1 102 ? 7.909 -1.170 -24.736 1.00 65.12 102 VAL A CA 1
ATOM 838 C C . VAL A 1 102 ? 6.929 -0.903 -25.873 1.00 65.12 102 VAL A C 1
ATOM 840 O O . VAL A 1 102 ? 7.126 -1.404 -26.976 1.00 65.12 102 VAL A O 1
ATOM 843 N N . ALA A 1 103 ? 5.899 -0.088 -25.633 1.00 67.19 103 ALA A N 1
ATOM 844 C CA . ALA A 1 103 ? 4.925 0.265 -26.660 1.00 67.19 103 ALA A CA 1
ATOM 845 C C . ALA A 1 103 ? 5.567 1.032 -27.831 1.00 67.19 103 ALA A C 1
ATOM 847 O O . ALA A 1 103 ? 5.189 0.830 -28.983 1.00 67.19 103 ALA A O 1
ATOM 848 N N . GLU A 1 104 ? 6.549 1.894 -27.564 1.00 69.19 104 GLU A N 1
ATOM 849 C CA . GLU A 1 104 ? 7.279 2.627 -28.600 1.00 69.19 104 GLU A CA 1
ATOM 850 C C . GLU A 1 104 ? 8.261 1.735 -29.375 1.00 69.19 104 GLU A C 1
ATOM 852 O O . GLU A 1 104 ? 8.261 1.749 -30.607 1.00 69.19 104 GLU A O 1
ATOM 857 N N . ALA A 1 105 ? 9.015 0.875 -28.686 1.00 65.69 105 ALA A N 1
ATOM 858 C CA . ALA A 1 105 ? 9.886 -0.110 -29.325 1.00 65.69 105 ALA A CA 1
ATOM 859 C C . ALA A 1 105 ? 9.091 -1.089 -30.206 1.00 65.69 105 ALA A C 1
ATOM 861 O O . ALA A 1 105 ? 9.502 -1.395 -31.326 1.00 65.69 105 ALA A O 1
ATOM 862 N N . ASN A 1 106 ? 7.910 -1.514 -29.753 1.00 70.00 106 ASN A N 1
ATOM 863 C CA . ASN A 1 106 ? 7.010 -2.378 -30.515 1.00 70.00 106 ASN A CA 1
ATOM 864 C C . ASN A 1 106 ? 6.482 -1.711 -31.797 1.00 70.00 106 ASN A C 1
ATOM 866 O O . ASN A 1 106 ? 6.261 -2.405 -32.788 1.00 70.00 106 ASN A O 1
ATOM 870 N N . LYS A 1 107 ? 6.321 -0.378 -31.829 1.00 77.25 107 LYS A N 1
ATOM 871 C CA . LYS A 1 107 ? 5.959 0.346 -33.066 1.00 77.25 107 LYS A CA 1
ATOM 872 C C . LYS A 1 107 ? 7.073 0.305 -34.106 1.00 77.25 107 LYS A C 1
ATOM 874 O O . LYS A 1 107 ? 6.780 0.285 -35.298 1.00 77.25 107 LYS A O 1
ATOM 879 N N . LEU A 1 108 ? 8.331 0.325 -33.665 1.00 74.69 108 LEU A N 1
ATOM 880 C CA . LEU A 1 108 ? 9.487 0.361 -34.557 1.00 74.69 108 LEU A CA 1
ATOM 881 C C . LEU A 1 108 ? 9.890 -1.040 -35.043 1.00 74.69 108 LEU A C 1
ATOM 883 O O . LEU A 1 108 ? 10.198 -1.221 -36.218 1.00 74.69 108 LEU A O 1
ATOM 887 N N . TYR A 1 109 ? 9.885 -2.021 -34.136 1.00 73.25 109 TYR A N 1
ATOM 888 C CA . TYR A 1 109 ? 10.449 -3.358 -34.359 1.00 73.25 109 TYR A CA 1
ATOM 889 C C . TYR A 1 109 ? 9.402 -4.478 -34.465 1.00 73.25 109 TYR A C 1
ATOM 891 O O . TYR A 1 109 ? 9.749 -5.597 -34.843 1.00 73.25 109 TYR A O 1
ATOM 899 N N . GLY A 1 110 ? 8.129 -4.183 -34.186 1.00 71.88 110 GLY A N 1
ATOM 900 C CA . GLY A 1 110 ? 7.039 -5.159 -34.146 1.00 71.88 110 GLY A CA 1
ATOM 901 C C . GLY A 1 110 ? 6.907 -5.861 -32.790 1.00 71.88 110 GLY A C 1
ATOM 902 O O . GLY A 1 110 ? 7.884 -6.065 -32.072 1.00 71.88 110 GLY A O 1
ATOM 903 N N . GLU A 1 111 ? 5.675 -6.233 -32.430 1.00 71.06 111 GLU A N 1
ATOM 904 C CA . GLU A 1 111 ? 5.381 -6.986 -31.204 1.00 71.06 111 GLU A CA 1
ATOM 905 C C . GLU A 1 111 ? 5.787 -8.457 -31.351 1.00 71.06 111 GLU A C 1
ATOM 907 O O . GLU A 1 111 ? 5.501 -9.097 -32.363 1.00 71.06 111 GLU A O 1
ATOM 912 N N . SER A 1 112 ? 6.404 -9.033 -30.316 1.00 73.19 112 SER A N 1
ATOM 913 C CA . SER A 1 112 ? 6.581 -10.488 -30.258 1.00 73.19 112 SER A CA 1
ATOM 914 C C . SER A 1 112 ? 5.233 -11.184 -30.041 1.00 73.19 112 SER A C 1
ATOM 916 O O . SER A 1 112 ? 4.428 -10.699 -29.248 1.00 73.19 112 SER A O 1
ATOM 918 N N . GLU A 1 113 ? 5.026 -12.369 -30.620 1.00 70.69 113 GLU A N 1
ATOM 919 C CA . GLU A 1 113 ? 3.774 -13.140 -30.472 1.00 70.69 113 GLU A CA 1
ATOM 920 C C . GLU A 1 113 ? 3.414 -13.469 -29.008 1.00 70.69 113 GLU A C 1
ATOM 922 O O . GLU A 1 113 ? 2.240 -13.576 -28.667 1.00 70.69 113 GLU A O 1
ATOM 927 N N . ASN A 1 114 ? 4.417 -13.568 -28.127 1.00 67.69 114 ASN A N 1
ATOM 928 C CA . ASN A 1 114 ? 4.253 -13.841 -26.693 1.00 67.69 114 ASN A CA 1
ATOM 929 C C . ASN A 1 114 ? 4.316 -12.575 -25.816 1.00 67.69 114 ASN A C 1
ATOM 931 O O . ASN A 1 114 ? 4.480 -12.680 -24.597 1.00 67.69 114 ASN A O 1
ATOM 935 N N . ALA A 1 115 ? 4.251 -11.377 -26.407 1.00 66.12 115 ALA A N 1
ATOM 936 C CA . ALA A 1 115 ? 4.307 -10.137 -25.642 1.00 66.12 115 ALA A CA 1
ATOM 937 C C . ALA A 1 115 ? 3.066 -10.019 -24.749 1.00 66.12 115 ALA A C 1
ATOM 939 O O . ALA A 1 115 ? 1.929 -10.122 -25.209 1.00 66.12 115 ALA A O 1
ATOM 940 N N . PHE A 1 116 ? 3.283 -9.777 -23.457 1.00 64.50 116 PHE A N 1
ATOM 941 C CA . PHE A 1 116 ? 2.188 -9.517 -22.534 1.00 64.50 116 PHE A CA 1
ATOM 942 C C . PHE A 1 116 ? 1.566 -8.149 -22.848 1.00 64.50 116 PHE A C 1
ATOM 944 O O . PHE A 1 116 ? 2.209 -7.113 -22.664 1.00 64.50 116 PHE A O 1
ATOM 951 N N . LYS A 1 117 ? 0.316 -8.142 -23.325 1.00 76.12 117 LYS A N 1
ATOM 952 C CA . LYS A 1 117 ? -0.426 -6.916 -23.637 1.00 76.12 117 LYS A CA 1
ATOM 953 C C . LYS A 1 117 ? -0.965 -6.294 -22.361 1.00 76.12 117 LYS A C 1
ATOM 955 O O . LYS A 1 117 ? -1.959 -6.741 -21.800 1.00 76.12 117 LYS A O 1
ATOM 960 N N . TYR A 1 118 ? -0.283 -5.257 -21.891 1.00 66.81 118 TYR A N 1
ATOM 961 C CA . TYR A 1 118 ? -0.659 -4.599 -20.649 1.00 66.81 118 TYR A CA 1
ATOM 962 C C . TYR A 1 118 ? -1.977 -3.815 -20.756 1.00 66.81 118 TYR A C 1
ATOM 964 O O . TYR A 1 118 ? -2.655 -3.661 -19.743 1.00 66.81 118 TYR A O 1
ATOM 972 N N . ASP A 1 119 ? -2.331 -3.293 -21.937 1.00 73.62 119 ASP A N 1
ATOM 973 C CA . ASP A 1 119 ? -3.594 -2.556 -22.160 1.00 73.62 119 ASP A CA 1
ATOM 974 C C . ASP A 1 119 ? -4.812 -3.475 -22.060 1.00 73.62 119 ASP A C 1
ATOM 976 O O . ASP A 1 119 ? -5.862 -3.059 -21.579 1.00 73.62 119 ASP A O 1
ATOM 980 N N . ASP A 1 120 ? -4.614 -4.747 -22.404 1.00 77.69 120 ASP A N 1
ATOM 981 C CA . ASP A 1 120 ? -5.615 -5.805 -22.301 1.00 77.69 120 ASP A CA 1
ATOM 982 C C . ASP A 1 120 ? -5.537 -6.553 -20.957 1.00 77.69 120 ASP A C 1
ATOM 984 O O . ASP A 1 120 ? -6.304 -7.489 -20.715 1.00 77.69 120 ASP A O 1
ATOM 988 N N . ALA A 1 121 ? -4.593 -6.187 -20.078 1.00 73.31 121 ALA A N 1
ATOM 989 C CA . ALA A 1 121 ? -4.441 -6.850 -18.794 1.00 73.31 121 ALA A CA 1
ATOM 990 C C . ALA A 1 121 ? -5.667 -6.538 -17.924 1.00 73.31 121 ALA A C 1
ATOM 992 O O . ALA A 1 121 ? -5.962 -5.362 -17.695 1.00 73.31 121 ALA A O 1
ATOM 993 N N . PRO A 1 122 ? -6.372 -7.561 -17.405 1.00 70.75 122 PRO A N 1
ATOM 994 C CA . PRO A 1 122 ? -7.506 -7.322 -16.531 1.00 70.75 122 PRO A CA 1
ATOM 995 C C . PRO A 1 122 ? -7.033 -6.548 -15.304 1.00 70.75 122 PRO A C 1
ATOM 997 O O . PRO A 1 122 ? -5.948 -6.814 -14.769 1.00 70.75 122 PRO A O 1
ATOM 1000 N N . ASP A 1 123 ? -7.860 -5.611 -14.840 1.00 71.94 123 ASP A N 1
ATOM 1001 C CA . ASP A 1 123 ? -7.600 -4.912 -13.589 1.00 71.94 123 ASP A CA 1
ATOM 1002 C C . ASP A 1 123 ? -7.260 -5.930 -12.508 1.00 71.94 123 ASP A C 1
ATOM 1004 O O . ASP A 1 123 ? -7.937 -6.954 -12.379 1.00 71.94 123 ASP A O 1
ATOM 1008 N N . ARG A 1 124 ? -6.189 -5.672 -11.736 1.00 69.00 124 ARG A N 1
ATOM 1009 C CA . ARG A 1 124 ? -5.754 -6.609 -10.688 1.00 69.00 124 ARG A CA 1
ATOM 1010 C C . ARG A 1 124 ? -6.968 -6.949 -9.823 1.00 69.00 124 ARG A C 1
ATOM 1012 O O . ARG A 1 124 ? -7.475 -6.063 -9.134 1.00 69.00 124 ARG A O 1
ATOM 1019 N N . GLY A 1 125 ? -7.419 -8.197 -9.929 1.00 65.81 125 GLY A N 1
ATOM 1020 C CA . GLY A 1 125 ? -8.715 -8.611 -9.414 1.00 65.81 125 GLY A CA 1
ATOM 1021 C C . GLY A 1 125 ? -8.791 -8.502 -7.899 1.00 65.81 125 GLY A C 1
ATOM 1022 O O . GLY A 1 125 ? -7.774 -8.562 -7.198 1.00 65.81 125 GLY A O 1
ATOM 1023 N N . TRP A 1 126 ? -10.011 -8.355 -7.400 1.00 64.94 126 TRP A N 1
ATOM 1024 C CA . TRP A 1 126 ? -10.280 -8.472 -5.977 1.00 64.94 126 TRP A CA 1
ATOM 1025 C C . TRP A 1 126 ? -10.249 -9.942 -5.551 1.00 64.94 126 TRP A C 1
ATOM 1027 O O . TRP A 1 126 ? -10.439 -10.846 -6.364 1.00 64.94 126 TRP A O 1
ATOM 1037 N N . GLN A 1 127 ? -10.010 -10.206 -4.270 1.00 66.00 127 GLN A N 1
ATOM 1038 C CA . GLN A 1 127 ? -10.055 -11.567 -3.722 1.00 66.00 127 GLN A CA 1
ATOM 1039 C C . GLN A 1 127 ? -11.479 -11.987 -3.322 1.00 66.00 127 GLN A C 1
ATOM 1041 O O . GLN A 1 127 ? -11.630 -12.763 -2.370 1.00 66.00 127 GLN A O 1
ATOM 1046 N N . GLU A 1 128 ? -12.505 -11.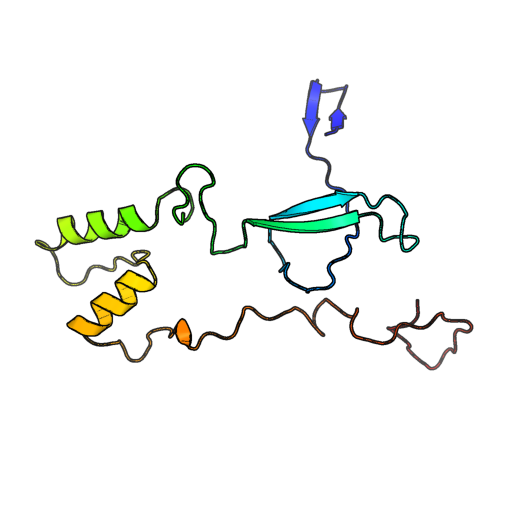488 -4.029 1.00 61.25 128 GLU A N 1
ATOM 1047 C CA . GLU A 1 128 ? -13.884 -11.963 -3.849 1.00 61.25 128 GLU A CA 1
ATOM 1048 C C . GLU A 1 128 ? -13.882 -13.488 -4.031 1.00 6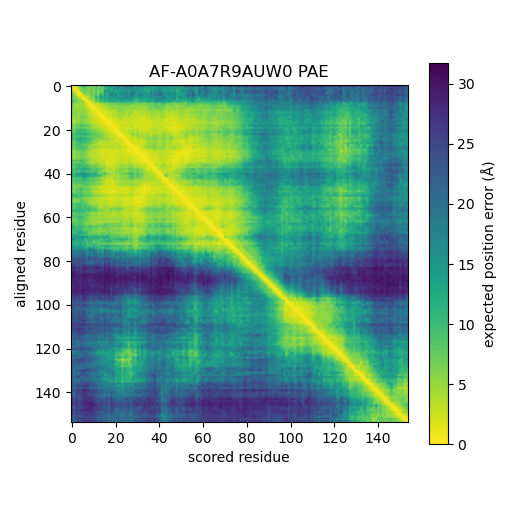1.25 128 GLU A C 1
ATOM 1050 O O . GLU A 1 128 ? -13.167 -14.027 -4.880 1.00 61.25 128 GLU A O 1
ATOM 1055 N N . ASP A 1 129 ? -14.563 -14.189 -3.126 1.00 60.09 129 ASP A N 1
ATOM 1056 C CA . ASP A 1 129 ? -14.681 -15.655 -3.068 1.00 60.09 129 ASP A CA 1
ATOM 1057 C C . ASP A 1 129 ? -13.411 -16.456 -2.739 1.00 60.09 129 ASP A C 1
ATOM 1059 O O . ASP A 1 129 ? -13.498 -17.663 -2.510 1.00 60.09 129 ASP A O 1
ATOM 1063 N N . LYS A 1 130 ? -12.234 -15.822 -2.655 1.00 69.38 130 LYS A N 1
ATOM 1064 C CA . LYS A 1 130 ? -10.991 -16.484 -2.207 1.00 69.38 130 LYS A CA 1
ATOM 1065 C C . LYS A 1 130 ? -10.668 -16.195 -0.749 1.00 69.38 130 LYS A C 1
ATOM 1067 O O . LYS A 1 130 ? -10.271 -17.093 -0.012 1.00 69.38 130 LYS A O 1
ATOM 1072 N N . LYS A 1 131 ? -10.764 -14.924 -0.358 1.00 61.03 131 LYS A N 1
ATOM 1073 C CA . LYS A 1 131 ? -10.384 -14.450 0.982 1.00 61.03 131 LYS A CA 1
ATOM 1074 C C . LYS A 1 131 ? -11.311 -13.362 1.515 1.00 61.03 131 LYS A C 1
ATOM 1076 O O . LYS A 1 131 ? -11.353 -13.151 2.722 1.00 61.03 131 LYS A O 1
ATOM 1081 N N . ASP A 1 132 ? -12.042 -12.693 0.629 1.00 55.28 132 ASP A N 1
ATOM 1082 C CA . ASP A 1 132 ? -13.053 -11.718 0.998 1.00 55.28 132 ASP A CA 1
ATOM 1083 C C . ASP A 1 132 ? -14.465 -12.285 0.790 1.00 55.28 132 ASP A C 1
ATOM 1085 O O . ASP A 1 132 ? -14.888 -12.568 -0.334 1.00 55.28 132 ASP A O 1
ATOM 1089 N N . PHE A 1 133 ? -15.188 -12.431 1.900 1.00 59.62 133 PHE A N 1
ATOM 1090 C CA . PHE A 1 133 ? -16.577 -12.892 1.951 1.00 59.62 133 PHE A CA 1
ATOM 1091 C C . PHE A 1 133 ? -17.555 -11.759 2.302 1.00 59.62 133 PHE A C 1
ATOM 1093 O O . PHE A 1 133 ? -18.737 -12.024 2.494 1.00 59.62 133 PHE A O 1
ATOM 1100 N N . THR A 1 134 ? -17.100 -10.499 2.376 1.00 62.84 134 THR A N 1
ATOM 1101 C CA . THR A 1 134 ? -17.945 -9.354 2.785 1.00 62.84 134 THR A CA 1
ATOM 1102 C C . THR A 1 134 ? -19.096 -9.046 1.830 1.00 62.84 134 THR A C 1
ATOM 1104 O O . THR A 1 134 ? -20.041 -8.367 2.216 1.00 62.84 134 THR A O 1
ATOM 1107 N N . HIS A 1 135 ? -19.041 -9.549 0.596 1.00 66.69 135 HIS A N 1
ATOM 1108 C CA . HIS A 1 135 ? -20.122 -9.429 -0.381 1.00 66.69 135 HIS A CA 1
ATOM 1109 C C . HIS A 1 135 ? -21.308 -10.372 -0.094 1.00 66.69 135 HIS A C 1
ATOM 1111 O O . HIS A 1 135 ? -22.371 -10.197 -0.685 1.00 66.69 135 HIS A O 1
ATOM 1117 N N . ARG A 1 136 ? -21.139 -11.377 0.778 1.00 65.19 136 ARG A N 1
ATOM 1118 C CA . ARG A 1 136 ? -22.192 -12.335 1.142 1.00 65.19 136 ARG A CA 1
ATOM 1119 C C . ARG A 1 136 ? -22.997 -11.808 2.324 1.00 65.19 136 ARG A C 1
ATOM 1121 O O . ARG A 1 136 ? -22.443 -11.183 3.228 1.00 65.19 136 ARG A O 1
ATOM 1128 N N . GLU A 1 137 ? -24.299 -12.084 2.332 1.00 58.62 137 GLU A N 1
ATOM 1129 C CA . GLU A 1 137 ? -25.155 -11.750 3.470 1.00 58.62 137 GLU A CA 1
ATOM 1130 C C . GLU A 1 137 ? -24.714 -12.566 4.691 1.00 58.62 137 GLU A C 1
ATOM 1132 O O . GLU A 1 137 ? -24.870 -13.784 4.749 1.00 58.62 137 GLU A O 1
ATOM 1137 N N . SER A 1 138 ? -24.113 -11.877 5.659 1.00 58.66 138 SER A N 1
ATOM 1138 C CA . SER A 1 138 ? -23.807 -12.434 6.972 1.00 58.66 138 SER A CA 1
ATOM 1139 C C . SER A 1 138 ? -25.026 -12.240 7.865 1.00 58.66 138 SER A C 1
ATOM 1141 O O . SER A 1 138 ? -25.591 -11.148 7.935 1.00 58.66 138 SER A O 1
ATOM 1143 N N . TYR A 1 139 ? -25.449 -13.303 8.542 1.00 66.00 139 TYR A N 1
ATOM 1144 C CA . TYR A 1 139 ? -26.578 -13.266 9.466 1.00 66.00 139 TYR A CA 1
ATOM 1145 C C . TYR A 1 139 ? -26.138 -13.703 10.861 1.00 66.00 139 TYR A C 1
ATOM 1147 O O . TYR A 1 139 ? -25.205 -14.490 11.020 1.00 66.00 139 TYR A O 1
ATOM 1155 N N . ILE A 1 140 ? -26.818 -13.165 11.877 1.00 61.62 140 ILE A N 1
ATOM 1156 C CA . ILE A 1 140 ? -26.578 -13.518 13.278 1.00 61.62 140 ILE A CA 1
ATOM 1157 C C . ILE A 1 140 ? -27.144 -14.915 13.512 1.00 61.62 140 ILE A C 1
ATOM 1159 O O . ILE A 1 140 ? -28.339 -15.150 13.300 1.00 61.62 140 ILE A O 1
ATOM 1163 N N . LYS A 1 141 ? -26.297 -15.843 13.957 1.00 65.56 141 LYS A N 1
ATOM 1164 C CA . LYS A 1 141 ? -26.737 -17.204 14.271 1.00 65.56 141 LYS A CA 1
ATOM 1165 C C . LYS A 1 141 ? -27.456 -17.222 15.614 1.00 65.56 141 LYS A C 1
ATOM 1167 O O . LYS A 1 141 ? -26.861 -16.954 16.653 1.00 65.56 141 LYS A O 1
ATOM 1172 N N . TYR A 1 142 ? -28.736 -17.581 15.603 1.00 69.50 142 TYR A N 1
ATOM 1173 C CA . TYR A 1 142 ? -29.501 -17.763 16.840 1.00 69.50 142 TYR A CA 1
ATOM 1174 C C . TYR A 1 142 ? -29.486 -19.218 17.335 1.00 69.50 142 TYR A C 1
ATOM 1176 O O . TYR A 1 142 ? -29.574 -19.443 18.541 1.00 69.50 142 TYR A O 1
ATOM 1184 N N . HIS A 1 143 ? -29.329 -20.201 16.437 1.00 71.75 143 HIS A N 1
ATOM 1185 C CA . HIS A 1 143 ? -29.364 -21.633 16.759 1.00 71.75 143 HIS A CA 1
ATOM 1186 C C . HIS A 1 143 ? -28.330 -22.436 15.960 1.00 71.75 143 HIS A C 1
ATOM 1188 O O . HIS A 1 143 ? -28.083 -22.147 14.790 1.00 71.75 143 HIS A O 1
ATOM 1194 N N . GLU A 1 144 ? -27.729 -23.447 16.592 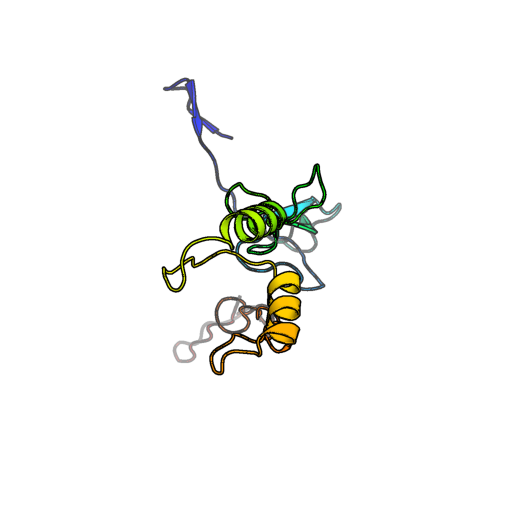1.00 69.56 144 GLU A N 1
ATOM 1195 C CA . GLU A 1 144 ? -26.837 -24.410 15.938 1.00 69.56 144 GLU A CA 1
ATOM 1196 C C . GLU A 1 144 ? -27.603 -25.705 15.682 1.00 69.56 144 GLU A C 1
ATOM 1198 O O . GLU A 1 144 ? -28.006 -26.385 16.625 1.00 69.56 144 GLU A O 1
ATOM 1203 N N . PHE A 1 145 ? -27.835 -26.027 14.411 1.00 77.19 145 PHE A N 1
ATOM 1204 C CA . PHE A 1 145 ? -28.414 -27.306 14.023 1.00 77.19 145 PHE A CA 1
ATOM 1205 C C . PHE A 1 145 ? -27.276 -28.281 13.697 1.00 77.19 145 PHE A C 1
ATOM 1207 O O . PHE A 1 145 ? -26.337 -27.883 13.010 1.00 77.19 145 PHE A O 1
ATOM 1214 N N . PRO A 1 146 ? -27.326 -29.529 14.195 1.00 72.19 146 PRO A N 1
ATOM 1215 C CA . PRO A 1 146 ? -26.232 -30.489 14.042 1.00 72.19 146 PRO A CA 1
ATOM 1216 C C . PRO A 1 146 ? -25.999 -30.958 12.597 1.00 72.19 146 PRO A C 1
ATOM 1218 O O . PRO A 1 146 ? -24.919 -31.467 12.318 1.00 72.19 146 PRO A O 1
ATOM 1221 N N . ASP A 1 147 ? -26.969 -30.769 11.696 1.00 73.38 147 ASP A N 1
ATOM 1222 C CA . ASP A 1 147 ? -26.923 -31.289 10.321 1.00 73.38 147 ASP A CA 1
ATOM 1223 C C . ASP A 1 147 ? -26.685 -30.212 9.241 1.00 73.38 147 ASP A C 1
ATOM 1225 O O . ASP A 1 147 ? -26.580 -30.551 8.065 1.00 73.38 147 ASP A O 1
ATOM 1229 N N . ASP A 1 148 ? -26.582 -28.929 9.613 1.00 69.88 148 ASP A N 1
ATOM 1230 C CA . ASP A 1 148 ? -26.379 -27.823 8.666 1.00 69.88 148 ASP A CA 1
ATOM 1231 C C . ASP A 1 148 ? -25.073 -27.075 8.961 1.00 69.88 148 ASP A C 1
ATOM 1233 O O . ASP A 1 148 ? -24.995 -26.210 9.844 1.00 69.88 148 ASP A O 1
ATOM 1237 N N . ASP A 1 149 ? -24.046 -27.369 8.163 1.00 65.00 149 ASP A N 1
ATOM 1238 C CA . ASP A 1 149 ? -22.806 -26.601 8.146 1.00 65.00 149 ASP A CA 1
ATOM 1239 C C . ASP A 1 149 ? -23.080 -25.225 7.524 1.00 65.00 149 ASP A C 1
ATOM 1241 O O . ASP A 1 149 ? -23.194 -25.065 6.308 1.00 65.00 149 ASP A O 1
ATOM 1245 N N . GLN A 1 150 ? -23.205 -24.211 8.381 1.00 65.00 150 GLN A N 1
ATOM 1246 C CA . GLN A 1 150 ? -23.463 -22.822 7.996 1.00 65.00 150 GLN A CA 1
ATOM 1247 C C . GLN A 1 150 ? -22.196 -21.966 8.171 1.00 65.00 150 GLN A C 1
ATOM 1249 O O . GLN A 1 150 ? -22.031 -21.307 9.199 1.00 65.00 150 GLN A O 1
ATOM 1254 N N . PRO A 1 151 ? -21.283 -21.935 7.182 1.00 63.28 151 PRO A N 1
ATOM 1255 C CA . PRO A 1 151 ? -19.972 -21.292 7.317 1.00 63.28 151 PRO A CA 1
ATOM 1256 C C . PRO A 1 151 ? -19.998 -19.752 7.278 1.00 63.28 151 PRO A C 1
ATOM 1258 O O . PRO A 1 151 ? -18.952 -19.131 7.451 1.00 63.28 151 PRO A O 1
ATOM 1261 N N . TYR A 1 152 ? -21.158 -19.126 7.041 1.00 58.16 152 TYR A N 1
ATOM 1262 C CA . TYR A 1 152 ? -21.314 -17.663 6.901 1.00 58.16 152 TYR A CA 1
ATOM 1263 C C . TYR A 1 152 ? -22.091 -17.005 8.055 1.00 58.16 152 TYR A C 1
ATOM 1265 O O . TYR A 1 152 ? -22.392 -15.811 8.001 1.00 58.16 152 TYR A O 1
ATOM 1273 N N . ALA A 1 153 ? -22.423 -17.779 9.088 1.00 60.38 153 ALA A N 1
ATOM 1274 C CA . ALA A 1 153 ? -23.035 -17.292 10.317 1.00 60.38 153 ALA A CA 1
ATOM 1275 C C . ALA A 1 153 ? -22.009 -16.515 11.169 1.00 60.38 153 ALA A C 1
ATOM 1277 O O . ALA A 1 153 ? -20.889 -16.989 11.364 1.00 60.38 153 ALA A O 1
ATOM 1278 N N . VAL A 1 154 ? -22.403 -15.341 11.679 1.00 58.75 154 VAL A N 1
ATOM 1279 C CA . VAL A 1 154 ? -21.627 -14.514 12.633 1.00 58.75 154 VAL A CA 1
ATOM 1280 C C . VAL A 1 154 ? -22.153 -14.697 14.050 1.00 58.75 154 VAL A C 1
ATOM 1282 O O . VAL A 1 154 ? -23.396 -14.766 14.217 1.00 58.75 154 VAL A O 1
#

InterPro domains:
  IPR000266 Small ribosomal subunit protein uS17 [PF00366] (10-52)
  IPR012340 Nucleic acid-binding, OB-fold [G3DSA:2.40.50.140] (2-76)
  IPR012340 Nucleic acid-binding, OB-fold [SSF50249] (8-75)
  IPR039193 Small ribosomal subunit protein uS17m, metazoa [PTHR24088] (6-76)

Sequence (154 aa):
MALLCFWLQYFNKEEFIYAHDPEKKCKTGDIVLIQELPKKMTRLISHMVKHVVYPIGDITDPLTGKKVVVGKYRQMYSIILEIFFEEISKVTTFCILSRDEVAEANKLYGESENAFKYDDAPDRGWQEDKKDFTHRESYIKYHEFPDDDQPYAV

Mean predicted aligned error: 14.39 Å

Solvent-accessible surface area (backbone atoms only — not comparable to full-atom values): 10380 Å² total; per-residue (Å²): 116,43,76,44,79,92,71,80,43,80,43,91,66,88,80,94,78,47,58,48,64,94,81,72,80,80,57,95,79,42,46,67,45,73,41,78,46,101,62,62,83,50,96,67,37,46,28,31,59,73,50,74,74,35,49,72,90,66,32,58,41,88,87,78,70,44,52,44,54,106,86,44,53,40,70,58,50,56,58,55,50,67,74,49,68,87,67,79,88,88,71,87,71,93,65,71,65,44,75,66,54,48,57,53,50,28,72,76,73,53,74,58,96,83,59,82,59,69,91,75,48,73,73,87,73,76,52,67,86,75,80,41,64,83,89,51,89,68,46,78,63,88,74,88,59,98,87,60,92,64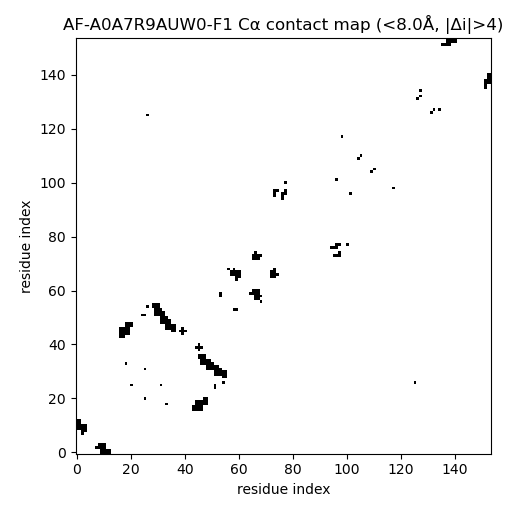,92,56,56,89

Radius of gyration: 23.93 Å; Cα contacts (8 Å, |Δi|>4): 137; chains: 1; bounding box: 57×45×64 Å

pLDDT: mean 72.91, std 15.21, range [40.34, 95.56]